Protein AF-A0A831LJ62-F1 (afdb_monomer_lite)

Radius of gyration: 12.97 Å; chains: 1; bounding box: 30×18×34 Å

Structure (mmCIF, N/CA/C/O backbone):
data_AF-A0A831LJ62-F1
#
_entry.id   AF-A0A831LJ62-F1
#
loop_
_atom_site.group_PDB
_atom_site.id
_atom_site.type_symbol
_atom_site.label_atom_id
_atom_site.label_alt_id
_atom_site.label_comp_id
_atom_site.label_asym_id
_atom_site.label_entity_id
_atom_site.label_seq_id
_atom_site.pdbx_PDB_ins_code
_atom_site.Cartn_x
_atom_site.Cartn_y
_atom_site.Cartn_z
_atom_site.occupancy
_atom_site.B_iso_or_equiv
_atom_site.auth_seq_id
_atom_site.auth_comp_id
_atom_site.auth_asym_id
_atom_site.auth_atom_id
_atom_site.pdbx_PDB_model_num
ATOM 1 N N . ALA A 1 1 ? -4.496 -9.524 -12.182 1.00 44.34 1 ALA A N 1
ATOM 2 C CA . ALA A 1 1 ? -4.375 -8.415 -13.142 1.00 44.34 1 ALA A CA 1
ATOM 3 C C . ALA A 1 1 ? -5.733 -8.192 -13.785 1.00 44.34 1 ALA A C 1
ATOM 5 O O . ALA A 1 1 ? -6.302 -9.137 -14.321 1.00 44.34 1 ALA A O 1
ATOM 6 N N . VAL A 1 2 ? -6.278 -6.985 -13.663 1.00 48.47 2 VAL A N 1
ATOM 7 C CA . VAL A 1 2 ? -7.328 -6.508 -14.566 1.00 48.47 2 VAL A CA 1
ATOM 8 C C . VAL A 1 2 ? -6.587 -6.113 -15.845 1.00 48.47 2 VAL A C 1
ATOM 10 O O . VAL A 1 2 ? -5.868 -5.127 -15.822 1.00 48.47 2 VAL A O 1
ATOM 13 N N . GLY A 1 3 ? -6.682 -6.924 -16.903 1.00 52.19 3 GLY A N 1
ATOM 14 C CA . GLY A 1 3 ? -6.046 -6.654 -18.201 1.00 52.19 3 GLY A CA 1
ATOM 15 C C . GLY A 1 3 ? -4.533 -6.910 -18.233 1.00 52.19 3 GLY A C 1
ATOM 16 O O . GLY A 1 3 ? -3.812 -6.608 -17.290 1.00 52.19 3 GLY A O 1
ATOM 17 N N . GLY A 1 4 ? -4.036 -7.508 -19.316 1.00 66.62 4 GLY A N 1
ATOM 18 C CA . GLY A 1 4 ? -2.614 -7.826 -19.512 1.00 66.62 4 GLY A CA 1
ATOM 19 C C . GLY A 1 4 ? -1.730 -6.626 -19.867 1.00 66.62 4 GLY A C 1
ATOM 20 O O . GLY A 1 4 ? -0.651 -6.824 -20.416 1.00 66.62 4 GLY A O 1
ATOM 21 N N . GLU A 1 5 ? -2.176 -5.401 -19.594 1.00 76.06 5 GLU A N 1
ATOM 22 C CA . GLU A 1 5 ? -1.459 -4.175 -19.942 1.00 76.06 5 GLU A CA 1
ATOM 23 C C . GLU A 1 5 ? -0.885 -3.513 -18.688 1.00 76.06 5 GLU A C 1
ATOM 25 O O . GLU A 1 5 ? -1.541 -3.437 -17.646 1.00 76.06 5 GLU A O 1
ATOM 30 N N . LYS A 1 6 ? 0.363 -3.042 -18.785 1.00 82.81 6 LYS A N 1
ATOM 31 C CA . LYS A 1 6 ? 1.012 -2.310 -17.694 1.00 82.81 6 LYS A CA 1
ATOM 32 C C . LYS A 1 6 ? 0.257 -0.992 -17.442 1.00 82.81 6 LYS A C 1
ATOM 34 O O . LYS A 1 6 ? 0.027 -0.249 -18.397 1.00 82.81 6 LYS A O 1
ATOM 39 N N . PRO A 1 7 ? -0.114 -0.673 -16.189 1.00 88.38 7 PRO A N 1
ATOM 40 C CA . PRO A 1 7 ? -0.768 0.590 -15.870 1.00 88.38 7 PRO A CA 1
ATOM 41 C C . PRO A 1 7 ? 0.177 1.775 -16.112 1.00 88.38 7 PRO A C 1
ATOM 43 O O . PRO A 1 7 ? 1.374 1.688 -15.848 1.00 88.38 7 PRO A O 1
ATOM 46 N N . CYS A 1 8 ? -0.365 2.907 -16.567 1.00 89.38 8 CYS A N 1
ATOM 47 C CA . CYS A 1 8 ? 0.402 4.147 -16.729 1.00 89.38 8 CYS A CA 1
ATOM 48 C C . CYS A 1 8 ? 0.655 4.889 -15.403 1.00 89.38 8 CYS A C 1
ATOM 50 O O . CYS A 1 8 ? 1.563 5.712 -15.330 1.00 89.38 8 CYS A O 1
ATOM 52 N N . TRP A 1 9 ? -0.126 4.601 -14.356 1.00 93.81 9 TRP A N 1
ATOM 53 C CA . TRP A 1 9 ? 0.087 5.092 -12.995 1.00 93.81 9 TRP A CA 1
ATOM 54 C C . TRP A 1 9 ? -0.525 4.132 -11.969 1.00 93.81 9 TRP A C 1
ATOM 56 O O . TRP A 1 9 ? -1.468 3.399 -12.270 1.00 93.81 9 TRP A O 1
ATOM 66 N N . VAL A 1 10 ? 0.006 4.152 -10.746 1.00 95.25 10 VAL A N 1
ATOM 67 C CA . VAL A 1 10 ? -0.520 3.398 -9.600 1.00 95.25 10 VAL A CA 1
ATOM 68 C C . VAL A 1 10 ? -0.554 4.321 -8.387 1.00 95.25 10 VAL A C 1
ATOM 70 O O . VAL A 1 10 ? 0.420 5.016 -8.113 1.00 95.25 10 VAL A O 1
ATOM 73 N N . ALA A 1 11 ? -1.665 4.319 -7.649 1.00 95.94 11 ALA A N 1
ATOM 74 C CA . ALA A 1 11 ? -1.766 4.977 -6.350 1.00 95.94 11 ALA A CA 1
ATOM 75 C C . ALA A 1 11 ? -1.823 3.928 -5.235 1.00 95.94 11 ALA A C 1
ATOM 77 O O . ALA A 1 11 ? -2.674 3.038 -5.253 1.00 95.94 11 ALA A O 1
ATOM 78 N N . LEU A 1 12 ? -0.930 4.056 -4.253 1.00 96.56 12 LEU A N 1
ATOM 79 C CA . LEU A 1 12 ? -0.884 3.221 -3.056 1.00 96.56 12 LEU A CA 1
ATOM 80 C C . LEU A 1 12 ? -1.233 4.074 -1.834 1.00 96.56 12 LEU A C 1
ATOM 82 O O . LEU A 1 12 ? -0.553 5.058 -1.553 1.00 96.56 12 LEU A O 1
ATOM 86 N N . PHE A 1 13 ? -2.270 3.678 -1.097 1.00 96.38 13 PHE A N 1
ATOM 87 C CA . PHE A 1 13 ? -2.656 4.315 0.161 1.00 96.38 13 PHE A CA 1
ATOM 88 C C . PHE A 1 13 ? -2.182 3.467 1.336 1.00 96.38 13 PHE A C 1
ATOM 90 O O . PHE A 1 13 ? -2.519 2.287 1.437 1.00 96.38 13 PHE A O 1
ATOM 97 N N . VAL A 1 14 ? -1.416 4.085 2.233 1.00 96.38 14 VAL A N 1
ATOM 98 C CA . VAL A 1 14 ? -0.915 3.458 3.458 1.00 96.38 14 VAL A CA 1
ATOM 99 C C . VAL A 1 14 ? -1.423 4.270 4.637 1.00 96.38 14 VAL A C 1
ATOM 101 O O . VAL A 1 14 ? -1.171 5.470 4.721 1.00 96.38 14 VAL A O 1
ATOM 104 N N . GLY A 1 15 ? -2.202 3.621 5.498 1.00 93.88 15 GLY A N 1
ATOM 105 C CA . GLY A 1 15 ? -2.801 4.256 6.669 1.00 93.88 15 GLY A CA 1
ATOM 106 C C . GLY A 1 15 ? -1.827 4.353 7.844 1.00 93.88 15 GLY A C 1
ATOM 107 O O . GLY A 1 15 ? -0.782 3.703 7.818 1.00 93.88 15 GLY A O 1
ATOM 108 N N . PRO A 1 16 ? -2.174 5.133 8.881 1.00 93.56 16 PRO A N 1
ATOM 109 C CA . PRO A 1 16 ? -1.414 5.187 10.128 1.00 93.56 16 PRO A CA 1
ATOM 110 C C . PRO A 1 16 ? -1.502 3.854 10.891 1.00 93.56 16 PRO A C 1
ATOM 112 O O . PRO A 1 16 ? -2.265 2.959 10.525 1.00 93.56 16 PRO A O 1
ATOM 115 N N . GLU A 1 17 ? -0.791 3.730 12.011 1.00 91.31 17 GLU A N 1
ATOM 116 C CA . GLU A 1 17 ? -0.756 2.510 12.835 1.00 91.31 17 GLU A CA 1
ATOM 117 C C . GLU A 1 17 ? -2.147 2.084 13.332 1.00 91.31 17 GLU A C 1
ATOM 119 O O . GLU A 1 17 ? -2.406 0.897 13.521 1.00 91.31 17 GLU A O 1
ATOM 124 N N . GLY A 1 18 ? -3.046 3.053 13.535 1.00 90.81 18 GLY A N 1
ATOM 125 C CA . GLY A 1 18 ? -4.442 2.821 13.918 1.00 90.81 18 GLY A CA 1
ATOM 126 C C . GLY A 1 18 ? -5.347 2.358 12.771 1.00 90.81 18 GLY A C 1
ATOM 127 O O . GLY A 1 18 ? -6.517 2.063 13.006 1.00 90.81 18 GLY A O 1
ATOM 128 N N . GLY A 1 19 ? -4.823 2.283 11.547 1.00 92.19 19 GLY A N 1
ATOM 129 C CA . GLY A 1 19 ? -5.583 1.980 10.342 1.00 92.19 19 GLY A CA 1
ATOM 130 C C . GLY A 1 19 ? -6.477 3.136 9.891 1.00 92.19 19 GLY A C 1
ATOM 131 O O . GLY A 1 19 ? -6.350 4.271 10.343 1.00 92.19 19 GLY A O 1
ATOM 132 N N . PHE A 1 20 ? -7.378 2.822 8.965 1.00 94.81 20 PHE A N 1
ATOM 133 C CA . PHE A 1 20 ? -8.393 3.745 8.462 1.00 94.81 20 PHE A CA 1
ATOM 134 C C . PHE A 1 20 ? -9.702 3.567 9.229 1.00 94.81 20 PHE A C 1
ATOM 136 O O . PHE A 1 20 ? -10.075 2.444 9.587 1.00 94.81 20 PHE A O 1
ATOM 143 N N . ALA A 1 21 ? -10.436 4.658 9.434 1.00 96.62 21 ALA A N 1
ATOM 144 C CA . ALA A 1 21 ? -11.789 4.591 9.958 1.00 96.62 21 ALA A CA 1
ATOM 145 C C . ALA A 1 21 ? -12.701 3.821 8.981 1.00 96.62 21 ALA A C 1
ATOM 147 O O . ALA A 1 21 ? -12.502 3.894 7.765 1.00 96.62 21 ALA A O 1
ATOM 148 N N . PRO A 1 22 ? -13.753 3.131 9.465 1.00 96.06 22 PRO A N 1
ATOM 149 C CA . PRO A 1 22 ? -14.664 2.378 8.597 1.00 96.06 22 PRO A CA 1
ATOM 150 C C . PRO A 1 22 ? -15.215 3.204 7.429 1.00 96.06 22 PRO A C 1
ATOM 152 O O . PRO A 1 22 ? -15.249 2.724 6.300 1.00 96.06 22 PRO A O 1
ATOM 155 N N . LYS A 1 23 ? -15.542 4.475 7.690 1.00 97.44 23 LYS A N 1
ATOM 156 C CA . LYS A 1 23 ? -16.018 5.408 6.670 1.00 97.44 23 LYS A CA 1
ATOM 157 C C . LYS A 1 23 ? -14.976 5.691 5.580 1.00 97.44 23 LYS A C 1
ATOM 159 O O . LYS A 1 23 ? -15.324 5.711 4.407 1.00 97.44 23 LYS A O 1
ATOM 164 N N . GLU A 1 24 ? -13.707 5.873 5.942 1.00 96.62 24 GLU A N 1
ATOM 165 C CA . GLU A 1 24 ? -12.635 6.099 4.961 1.00 96.62 24 GLU A CA 1
ATOM 166 C C . GLU A 1 24 ? -12.463 4.874 4.055 1.00 96.62 24 GLU A C 1
ATOM 168 O O . GLU A 1 24 ? -12.284 5.011 2.850 1.00 96.62 24 GLU A O 1
ATOM 173 N N . VAL A 1 25 ? -12.591 3.664 4.612 1.00 95.00 25 VAL A N 1
ATOM 174 C CA . VAL A 1 25 ? -12.548 2.417 3.831 1.00 95.00 25 VAL A CA 1
ATOM 175 C C . VAL A 1 25 ? -13.717 2.324 2.845 1.00 95.00 25 VAL A C 1
ATOM 177 O O . VAL A 1 25 ? -13.526 1.874 1.714 1.00 95.00 25 VAL A O 1
ATOM 180 N N . GLU A 1 26 ? -14.919 2.738 3.246 1.00 96.31 26 GLU A N 1
ATOM 181 C CA . GLU A 1 26 ? -16.083 2.815 2.352 1.00 96.31 26 GLU A CA 1
ATOM 182 C C . GLU A 1 26 ? -15.866 3.843 1.237 1.00 96.31 26 GLU A C 1
ATOM 184 O O . GLU A 1 26 ? -16.093 3.527 0.067 1.00 96.31 26 GLU A O 1
ATOM 189 N N . ASP A 1 27 ? -15.355 5.025 1.584 1.00 97.06 27 ASP A N 1
ATOM 190 C CA . ASP A 1 27 ? -15.058 6.096 0.632 1.00 97.06 27 ASP A CA 1
ATOM 191 C C . ASP A 1 27 ? -13.977 5.637 -0.380 1.00 97.06 27 ASP A C 1
ATOM 193 O O . ASP A 1 27 ? -14.137 5.815 -1.590 1.00 97.06 27 ASP A O 1
ATOM 197 N N . PHE A 1 28 ? -12.927 4.934 0.067 1.00 96.38 28 PHE A N 1
ATOM 198 C CA . PHE A 1 28 ? -11.918 4.329 -0.816 1.00 96.38 28 PHE A CA 1
ATOM 199 C C . PHE A 1 28 ? -12.512 3.296 -1.776 1.00 96.38 28 PHE A C 1
ATOM 201 O O . PHE A 1 28 ? -12.213 3.317 -2.972 1.00 96.38 28 PHE A O 1
ATOM 208 N N . ARG A 1 29 ? -13.377 2.403 -1.285 1.00 95.38 29 ARG A N 1
ATOM 209 C CA . ARG A 1 29 ? -14.050 1.412 -2.140 1.00 95.38 29 ARG A CA 1
ATOM 210 C C . ARG A 1 29 ? -14.943 2.083 -3.181 1.00 95.38 29 ARG A C 1
ATOM 212 O O . ARG A 1 29 ? -14.950 1.644 -4.328 1.00 95.38 29 ARG A O 1
ATOM 219 N N . ALA A 1 30 ? -15.651 3.151 -2.810 1.00 97.19 30 ALA A N 1
ATOM 220 C CA . ALA A 1 30 ? -16.473 3.930 -3.736 1.00 97.19 30 ALA A CA 1
ATOM 221 C C . ALA A 1 30 ? -15.636 4.616 -4.832 1.00 97.19 30 ALA A C 1
ATOM 223 O O . ALA A 1 30 ? -16.090 4.730 -5.968 1.0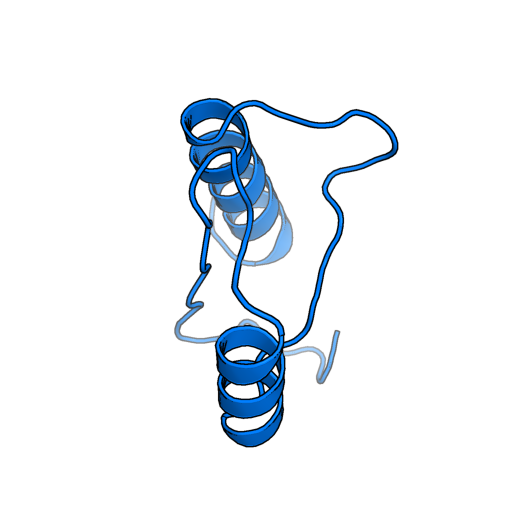0 97.19 30 ALA A O 1
ATOM 224 N N . LEU A 1 31 ? -14.397 5.008 -4.517 1.00 96.69 31 LEU A N 1
ATOM 225 C CA . LEU A 1 31 ? -13.419 5.542 -5.474 1.00 96.69 31 LEU A CA 1
ATOM 226 C C . LEU A 1 31 ? -12.697 4.457 -6.299 1.00 96.69 31 LEU A C 1
ATOM 228 O O . LEU A 1 31 ? -11.858 4.785 -7.135 1.00 96.69 31 LEU A O 1
ATOM 232 N N . GLY A 1 32 ? -13.009 3.175 -6.089 1.00 95.81 32 GLY A N 1
ATOM 233 C CA . GLY A 1 32 ? -12.430 2.057 -6.838 1.00 95.81 32 GLY A CA 1
ATOM 234 C C . GLY A 1 32 ? -11.099 1.532 -6.294 1.00 95.81 32 GLY A C 1
ATOM 235 O O . GLY A 1 32 ? -10.450 0.727 -6.964 1.00 95.81 32 GLY A O 1
ATOM 236 N N . PHE A 1 33 ? -10.681 1.937 -5.091 1.00 95.88 33 PHE A N 1
ATOM 237 C CA . PHE A 1 33 ? -9.502 1.354 -4.450 1.00 95.88 33 PHE A CA 1
ATOM 238 C C . PHE A 1 33 ? -9.758 -0.094 -4.034 1.00 95.88 33 PHE A C 1
ATOM 240 O O . PHE A 1 33 ? -10.810 -0.445 -3.492 1.00 95.88 33 PHE A O 1
ATOM 247 N N . LEU A 1 34 ? -8.744 -0.931 -4.245 1.00 94.38 34 LEU A N 1
ATOM 248 C CA . LEU A 1 34 ? -8.772 -2.340 -3.878 1.00 94.38 34 LEU A CA 1
ATOM 249 C C . LEU A 1 34 ? -7.967 -2.559 -2.589 1.00 94.38 34 LEU A C 1
ATOM 251 O O . LEU A 1 34 ? -6.790 -2.195 -2.547 1.00 94.38 34 LEU A O 1
ATOM 255 N N . PRO A 1 35 ? -8.554 -3.166 -1.540 1.00 94.00 35 PRO A N 1
ATOM 256 C CA . PRO A 1 35 ? -7.801 -3.534 -0.349 1.00 94.00 35 PRO A CA 1
ATOM 257 C C . PRO A 1 35 ? -6.834 -4.682 -0.669 1.00 94.00 35 PRO A C 1
ATOM 259 O O . PRO A 1 35 ? -7.217 -5.672 -1.294 1.00 94.00 35 PRO A O 1
ATOM 262 N N . VAL A 1 36 ? -5.589 -4.565 -0.208 1.00 94.81 36 VAL A N 1
ATOM 263 C CA . VAL A 1 36 ? -4.530 -5.563 -0.418 1.00 94.81 36 VAL A CA 1
ATOM 264 C C . VAL A 1 36 ? -3.788 -5.858 0.886 1.00 94.81 36 VAL A C 1
ATOM 266 O O . VAL A 1 36 ? -3.737 -5.023 1.786 1.00 94.81 36 VAL A O 1
ATOM 269 N N . SER A 1 37 ? -3.193 -7.047 0.985 1.00 95.31 37 SER A N 1
ATOM 270 C CA . SER A 1 37 ? -2.348 -7.461 2.114 1.00 95.31 37 SER A CA 1
ATOM 271 C C . SER A 1 37 ? -0.919 -7.737 1.654 1.00 95.31 37 SER A C 1
ATOM 273 O O . SER A 1 37 ? -0.730 -8.402 0.636 1.00 95.31 37 SER A O 1
ATOM 275 N N . LEU A 1 38 ? 0.083 -7.333 2.440 1.00 96.50 38 LEU A N 1
ATOM 276 C CA . LEU A 1 38 ? 1.510 -7.583 2.168 1.00 96.50 38 LEU A CA 1
ATOM 277 C C . LEU A 1 38 ? 2.033 -8.827 2.917 1.00 96.50 38 LEU A C 1
ATOM 279 O O . LEU A 1 38 ? 3.120 -8.834 3.495 1.00 96.50 38 LEU A O 1
ATOM 283 N N . GLY A 1 39 ? 1.224 -9.890 2.927 1.00 95.56 39 GLY A N 1
ATOM 284 C CA . GLY A 1 39 ? 1.477 -11.126 3.669 1.00 95.56 39 GLY A CA 1
ATOM 285 C C . GLY A 1 39 ? 0.830 -11.161 5.064 1.00 95.56 39 GLY A C 1
ATOM 286 O O . GLY A 1 39 ? 0.004 -10.312 5.389 1.00 95.56 39 G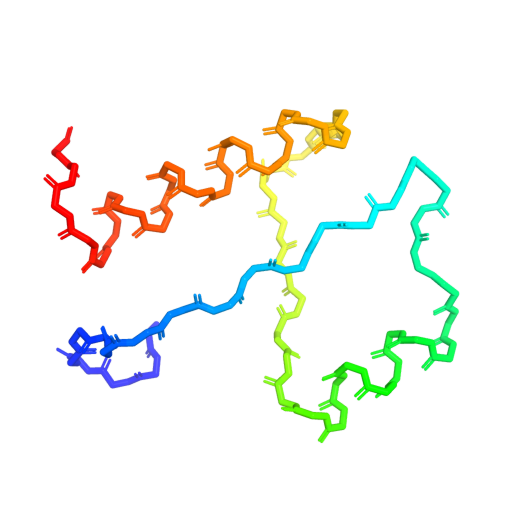LY A O 1
ATOM 287 N N . PRO A 1 40 ? 1.176 -12.160 5.898 1.00 96.06 40 PRO A N 1
ATOM 288 C CA . PRO A 1 40 ? 0.461 -12.446 7.148 1.00 96.06 40 PRO A CA 1
ATOM 289 C C . PRO A 1 40 ? 0.895 -11.589 8.349 1.00 96.06 40 PRO A C 1
ATOM 291 O O . PRO A 1 40 ? 0.302 -11.692 9.419 1.00 96.06 40 PRO A O 1
ATOM 294 N N . ARG A 1 41 ? 1.963 -10.794 8.218 1.00 96.06 41 ARG A N 1
ATOM 295 C CA . ARG A 1 41 ? 2.517 -9.977 9.308 1.00 96.06 41 ARG A CA 1
ATOM 296 C C . ARG A 1 41 ? 2.017 -8.547 9.182 1.00 96.06 41 ARG A C 1
ATOM 298 O O . ARG A 1 41 ? 2.080 -7.977 8.096 1.00 96.06 41 ARG A O 1
ATOM 305 N N . ILE A 1 42 ? 1.607 -7.956 10.302 1.00 94.56 42 ILE A N 1
ATOM 306 C CA . ILE A 1 42 ? 1.328 -6.521 10.363 1.00 94.56 42 ILE A CA 1
ATOM 307 C C . ILE A 1 42 ? 2.657 -5.777 10.249 1.00 94.56 42 ILE A C 1
ATOM 309 O O . ILE A 1 42 ? 3.529 -5.903 11.111 1.00 94.56 42 ILE A O 1
ATOM 313 N N . LEU A 1 43 ? 2.826 -5.050 9.149 1.00 95.88 43 LEU A N 1
ATOM 314 C CA . LEU A 1 43 ? 3.990 -4.204 8.919 1.00 95.88 43 LEU A CA 1
ATOM 315 C C . LEU A 1 43 ? 3.776 -2.848 9.592 1.00 95.88 43 LEU A C 1
ATOM 317 O O . LEU A 1 43 ? 2.650 -2.362 9.673 1.00 95.88 43 LEU A O 1
ATOM 321 N N . ARG A 1 44 ? 4.870 -2.221 10.033 1.00 95.88 44 ARG A N 1
ATOM 322 C CA . ARG A 1 44 ? 4.843 -0.801 10.404 1.00 95.88 44 ARG A CA 1
ATOM 323 C C . ARG A 1 44 ? 4.514 0.050 9.182 1.00 95.88 44 ARG A C 1
ATOM 325 O O . ARG A 1 44 ? 4.854 -0.342 8.062 1.00 95.88 44 ARG A O 1
ATOM 332 N N . THR A 1 45 ? 3.912 1.212 9.411 1.00 95.38 45 THR A N 1
ATOM 333 C CA . THR A 1 45 ? 3.473 2.166 8.385 1.00 95.38 45 THR A CA 1
ATOM 334 C C . THR A 1 45 ? 4.555 2.422 7.334 1.00 95.38 45 THR A C 1
ATOM 336 O O . THR A 1 45 ? 4.338 2.190 6.142 1.00 95.38 45 THR A O 1
ATOM 339 N N . GLU A 1 46 ? 5.767 2.787 7.759 1.00 96.81 46 GLU A N 1
ATOM 340 C CA . GLU A 1 46 ? 6.887 3.058 6.852 1.00 96.81 46 GLU A CA 1
ATOM 341 C C . GLU A 1 46 ? 7.333 1.817 6.064 1.00 96.81 46 GLU A C 1
ATOM 343 O O . GLU A 1 46 ? 7.678 1.902 4.885 1.00 96.81 46 GLU A O 1
ATOM 348 N N . THR A 1 47 ? 7.273 0.636 6.686 1.00 97.12 47 THR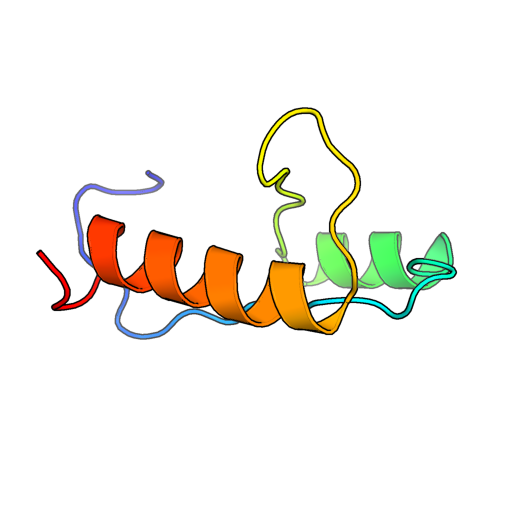 A N 1
ATOM 349 C CA . THR A 1 47 ? 7.668 -0.625 6.044 1.00 97.12 47 THR A CA 1
ATOM 350 C C . THR A 1 47 ? 6.639 -1.050 5.003 1.00 97.12 47 THR A C 1
ATOM 352 O O . THR A 1 47 ? 7.018 -1.516 3.931 1.00 97.12 47 THR A O 1
ATOM 355 N N . ALA A 1 48 ? 5.345 -0.866 5.282 1.00 97.44 48 ALA A N 1
ATOM 356 C CA . ALA A 1 48 ? 4.275 -1.150 4.333 1.00 97.44 48 ALA A CA 1
ATOM 357 C C . ALA A 1 48 ? 4.386 -0.270 3.079 1.00 97.44 48 ALA A C 1
ATOM 359 O O . ALA A 1 48 ? 4.235 -0.779 1.969 1.00 97.44 48 ALA A O 1
ATOM 360 N N . ALA A 1 49 ? 4.719 1.015 3.240 1.00 97.12 49 ALA A N 1
ATOM 361 C CA . ALA A 1 49 ? 4.924 1.930 2.118 1.00 97.12 49 ALA A CA 1
ATOM 362 C C . ALA A 1 49 ? 6.105 1.516 1.229 1.00 97.12 49 ALA A C 1
ATOM 364 O O . ALA A 1 49 ? 5.947 1.411 0.009 1.00 97.12 49 ALA A O 1
ATOM 365 N N . ILE A 1 50 ? 7.265 1.222 1.826 1.00 97.62 50 ILE A N 1
ATOM 366 C CA . ILE A 1 50 ? 8.464 0.819 1.076 1.00 97.62 50 ILE A CA 1
ATOM 367 C C . ILE A 1 50 ? 8.244 -0.542 0.401 1.00 97.62 50 ILE A C 1
ATOM 369 O O . ILE A 1 50 ? 8.456 -0.673 -0.803 1.00 97.62 50 ILE A O 1
ATOM 373 N N . ALA A 1 51 ? 7.776 -1.546 1.149 1.00 97.69 51 ALA A N 1
ATOM 374 C CA . ALA A 1 51 ? 7.571 -2.894 0.623 1.00 97.69 51 ALA A CA 1
ATOM 375 C C . ALA A 1 51 ? 6.480 -2.932 -0.455 1.00 97.69 51 ALA A C 1
ATOM 377 O O . ALA A 1 51 ? 6.668 -3.561 -1.493 1.00 97.69 51 ALA A O 1
ATOM 378 N N . GLY A 1 52 ? 5.360 -2.234 -0.239 1.00 97.25 52 GLY A N 1
ATOM 379 C CA . GLY A 1 52 ? 4.283 -2.131 -1.222 1.00 97.25 52 GLY A CA 1
ATOM 380 C C . GLY A 1 52 ? 4.756 -1.483 -2.521 1.00 97.25 52 GLY A C 1
ATOM 381 O O . GLY A 1 52 ? 4.497 -2.019 -3.595 1.00 97.25 52 GLY A O 1
ATOM 382 N N . THR A 1 53 ? 5.520 -0.391 -2.430 1.00 97.12 53 THR A N 1
ATOM 383 C CA . THR A 1 53 ? 6.103 0.273 -3.608 1.00 97.12 53 THR A CA 1
ATOM 384 C C . THR A 1 53 ? 7.072 -0.645 -4.352 1.00 97.12 53 THR A C 1
ATOM 386 O O . THR A 1 53 ? 6.970 -0.767 -5.569 1.00 97.12 53 THR A O 1
ATOM 389 N N . ALA A 1 54 ? 7.964 -1.344 -3.642 1.00 97.31 54 ALA A N 1
ATOM 390 C CA . ALA A 1 54 ? 8.898 -2.288 -4.258 1.00 97.31 54 ALA A CA 1
ATOM 391 C C . ALA A 1 54 ? 8.170 -3.431 -4.985 1.00 97.31 54 ALA A C 1
ATOM 393 O O . ALA A 1 54 ? 8.521 -3.763 -6.113 1.00 97.31 54 ALA A O 1
ATOM 394 N N . ILE A 1 55 ? 7.116 -3.991 -4.381 1.00 96.56 55 ILE A N 1
ATOM 395 C CA . ILE A 1 55 ? 6.295 -5.038 -5.007 1.00 96.56 55 ILE A CA 1
ATOM 396 C C . ILE A 1 55 ? 5.587 -4.505 -6.258 1.00 96.56 55 ILE A C 1
ATOM 398 O O . ILE A 1 55 ? 5.563 -5.186 -7.280 1.00 96.56 55 ILE A O 1
ATOM 402 N N . ILE A 1 56 ? 5.026 -3.293 -6.206 1.00 96.06 56 ILE A N 1
ATOM 403 C CA . ILE A 1 56 ? 4.400 -2.660 -7.376 1.00 96.06 56 ILE A CA 1
ATOM 404 C C . ILE A 1 56 ? 5.433 -2.488 -8.497 1.00 96.06 56 ILE A C 1
ATOM 406 O O . ILE A 1 56 ? 5.168 -2.899 -9.627 1.00 96.06 56 ILE A O 1
ATOM 410 N N . GLN A 1 57 ? 6.620 -1.959 -8.190 1.00 95.38 57 GLN A N 1
ATOM 411 C CA . GLN A 1 57 ? 7.682 -1.786 -9.184 1.00 95.38 57 GLN A CA 1
ATOM 412 C C . GLN A 1 57 ? 8.165 -3.116 -9.766 1.00 95.38 57 GLN A C 1
ATOM 414 O O . GLN A 1 57 ? 8.389 -3.183 -10.968 1.00 95.38 57 GLN A O 1
ATOM 419 N N . HIS A 1 58 ? 8.245 -4.175 -8.961 1.00 95.44 58 HIS A N 1
ATOM 420 C CA . HIS A 1 58 ? 8.606 -5.507 -9.446 1.00 95.44 58 HIS A CA 1
ATOM 421 C C . HIS A 1 58 ? 7.557 -6.106 -10.392 1.00 95.44 58 HIS A C 1
ATOM 423 O O . HIS A 1 58 ? 7.879 -6.757 -11.380 1.00 95.44 58 HIS A O 1
ATOM 429 N N . LEU A 1 59 ? 6.272 -5.876 -10.115 1.00 92.56 59 LEU A N 1
ATOM 430 C CA . LEU A 1 59 ? 5.191 -6.461 -10.910 1.00 92.56 59 LEU A CA 1
ATOM 431 C C . LEU A 1 59 ? 4.891 -5.687 -12.196 1.00 92.56 59 LEU A C 1
ATOM 433 O O . LEU A 1 59 ? 4.543 -6.293 -13.210 1.00 92.56 59 LEU A O 1
ATOM 437 N N . VAL A 1 60 ? 4.942 -4.355 -12.15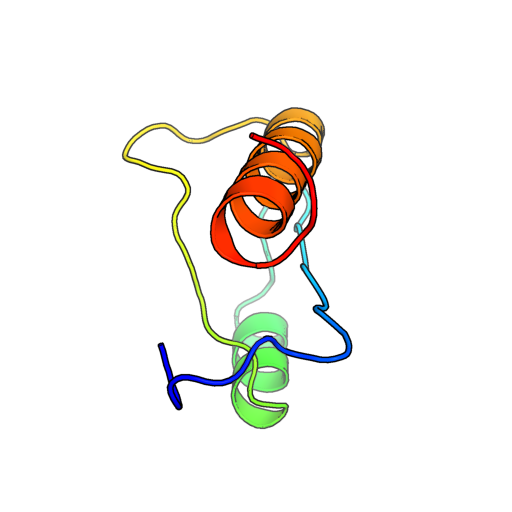2 1.00 93.56 60 VAL A N 1
ATOM 438 C CA . VAL A 1 60 ? 4.499 -3.505 -13.271 1.00 93.56 60 VAL A CA 1
ATOM 439 C C . VAL A 1 60 ? 5.473 -2.392 -13.645 1.00 93.56 60 VAL A C 1
ATOM 441 O O . VAL A 1 60 ? 5.327 -1.817 -14.724 1.00 93.56 60 VAL A O 1
ATOM 444 N N . GLY A 1 61 ? 6.467 -2.115 -12.805 1.00 92.06 61 GLY A N 1
ATOM 445 C CA . GLY A 1 61 ? 7.488 -1.097 -13.034 1.00 92.06 61 GLY A CA 1
ATOM 446 C C . GLY A 1 61 ? 8.735 -1.647 -13.730 1.00 92.06 61 GLY A C 1
ATOM 447 O O . GLY A 1 61 ? 8.634 -2.338 -14.754 1.00 92.06 61 GLY A O 1
ATOM 448 N N . ASP A 1 62 ? 9.889 -1.259 -13.187 1.00 92.88 62 ASP A N 1
ATOM 449 C CA . ASP A 1 62 ? 11.237 -1.397 -13.749 1.00 92.88 62 ASP A CA 1
ATOM 450 C C . ASP A 1 62 ? 12.270 -2.001 -12.775 1.00 92.88 62 ASP A C 1
ATOM 452 O O . ASP A 1 62 ? 13.465 -1.979 -13.064 1.00 92.88 62 ASP A O 1
ATOM 456 N N . ILE A 1 63 ? 11.829 -2.524 -11.625 1.00 92.31 63 ILE A N 1
ATOM 457 C CA . ILE A 1 63 ? 12.703 -3.223 -10.674 1.00 92.31 63 ILE A CA 1
ATOM 458 C C . ILE A 1 63 ? 12.639 -4.722 -10.970 1.00 92.31 63 ILE A C 1
ATOM 460 O O . ILE A 1 63 ? 11.564 -5.307 -10.898 1.00 92.31 63 ILE A O 1
ATOM 464 N N . ASP A 1 64 ? 13.784 -5.337 -11.259 1.00 80.69 64 ASP A N 1
ATOM 465 C CA . ASP A 1 64 ? 13.910 -6.793 -11.418 1.00 80.69 64 ASP A CA 1
ATOM 466 C C . ASP A 1 64 ? 14.077 -7.510 -10.068 1.00 80.69 64 ASP A C 1
ATOM 468 O O . ASP A 1 64 ? 14.899 -7.060 -9.234 1.00 80.69 64 ASP A O 1
#

Secondary structure (DSSP, 8-state):
--SSS--S--------TT---HHHHHHHHHTTPPP--SSSS---HHHHHHHHHHHHHHHHSS--

Foldseek 3Di:
DVDPDQDPDDDDDFDAPVGDDPVVVVVCVVVVDDDDDPDDDDDHRVCCVVSVVQVSCVVRNPHD

pLDDT: mean 91.86, std 10.96, range [44.34, 97.69]

Sequence (64 aa):
AVGGEKPCWVALFVGPEGGFAPKEVEDFRALGFLPVSLGPRILRTETAAIAGTAIIQHLVGDID

InterPro domains:
  IPR006700 Ribosomal RNA small subunit methyltransferase E [PTHR30027] (7-59)
  IPR006700 Ribosomal RNA small subunit methyltransferase E [TIGR00046] (10-62)
  IPR029026 tRNA (guanine-N1-)-methyltransferase, N-terminal [G3DSA:3.40.1280.10] (1-64)
  IPR029028 Alpha/beta knot methyltransferases [SSF75217] (10-63)
  IPR046886 Ribosomal RNA small subunit methyltransferase E, methyltransferase domain [PF04452] (10-57)

Organism: NCBI:txid483547

=== Feature glossary ===
Feature key, reading from the visual/contextual features back to the raw sequence:

Rendered structure images. Six rendered views show the 3D structure from the faces of a cube — i.e. along ±x, ±y, ±z. Rendering representation is drawn randomly per protein from cartoon (secon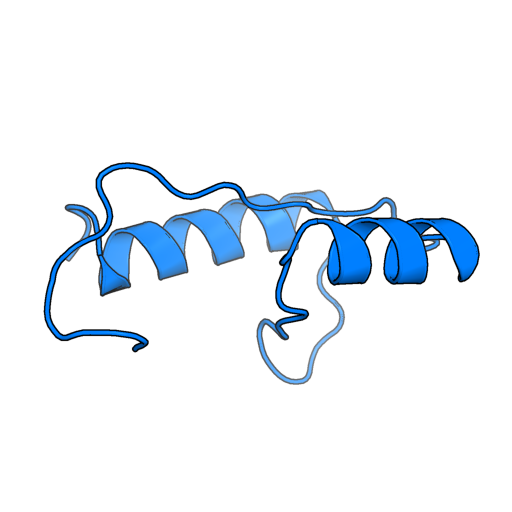dary-structure ribbons), sticks (backbone bonds), or molecular surface; coloring is either N→C rainbow (blue at the N-terminus through red at the C-terminus) or one color per chain.

Contact-map, Ramachandran, and PAE plots. The contact map is a binary N×N matrix image: pixel (i, j) is dark where Cα_i and Cα_j are within 8 Å and |i−j|>4. Because the |i−j|>4 filter removes local helical contacts, off-diagonal stripes parallel to the main diagonal indicate parallel β-sheets; stripes perpendicular to it indicate antiparallel β-sheets. The Ramachandran plot scatters every residue's (φ, ψ) pair against the sterically allowed regions. The PAE heatmap renders the predicted-aligned-error matrix.

InterPro / GO / CATH / organism. Database cross-references. InterPro integrates a dozen domain/family signature databases into unified entries with residue-range hits. GO terms attach function/process/location labels with evidence codes. CATH codes position the fold in a four-level structural taxonomy. Organism is the NCBI-taxonomy species name.

Neares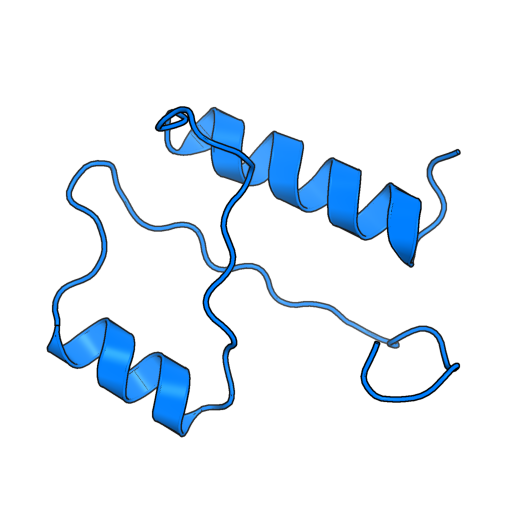t PDB structures. The Foldseek neighbor list gives the closest experimentally determined structures in the PDB, ranked by structural alignment. TM-score near 1 means near-identical fold; near 0.3 means only rough topology match. This is how one finds what a novel AlphaFold prediction most resembles in the solved-structure universe.

Predicted aligned error. PAE(i, j) answers: if I align the predicted and true structures on residue i, how far off (in Å) do I expect residue j to be? A block-diagonal PAE matrix with low values on the blocks and high values off-diagonal is the signature of a multi-domain protein with confidently predicted domains but uncertain inter-domain orientation.

Solvent-accessible surface area. Accessible surface area quantifies burial. A residue with SASA near zero is packed into the hydrophobic core; one with SASA >100 Å² sits on the surface. Computed here via the Shrake–Rupley numerical algorithm with a 1.4 Å probe.

B-factor. B-factor (Debye–Waller factor) reflects atomic displacement in the crystal lattice. It is an experimental observable (units Å²), not a prediction; low values mean the atom is pinned down, high values mean it moves or is heterogeneous across the crystal.

pLDDT. For AlphaFold models, the B-factor field carries pLDDT — the model's own estimate of local accuracy on a 0–100 scale. Regions with pLDDT<50 should be treated as essentially unmodeled; they often correspond to intrinsically disordered segments.

Backbone torsions (φ/ψ). φ (phi) and ψ (psi) are the two rotatable backbone dihedrals per residue: φ is the C(i-1)–N–Cα–C torsion, ψ is the N–Cα–C–N(i+1) torsion, both in degrees on (−180°, 180°]. α-helical residues cluster near (−60°, −45°); β-strand residues near (−120°, +130°). A Ramachandran plot is simply a scatter of (φ, ψ) for every residue.

Radius of gyration, Cα contacts, bounding box. Radius of gyration (Rg) is the root-mean-square distance of Cα atoms from their centroid — a single number for overall size and compactness. A globular domain of N residues has Rg ≈ 2.2·N^0.38 Å; an extended or disordered chain has a much larger Rg. The Cα contact count is the number of residue pairs whose Cα atoms are within 8 Å and are more than four positions apart in sequence — a standard proxy for tertiary packing density. The bounding box is the smallest axis-aligned box enclosing all Cα atoms.

Secondary structure (3-state, P-SEA). Three-state secondary structure (P-SEA) collapses the eight DSSP classes into helix (a), strand (b), and coil (c). P-SEA assigns these from Cα geometry alone — distances and angles — without requiring backbone oxygens, so it works on any Cα trace.

Secondary structure (8-state, DSSP). DSSP 8-state secondary structure assigns each residue one of H (α-helix), G (3₁₀-helix), I (π-helix), E (extended β-strand), B (isolated β-bridge), T (hydrogen-bonded turn), S (bend), or '-' (coil). The assignment is computed from backbone hydrogen-bond geometry via the Kabsch–Sander algorithm.

Foldseek 3Di. A 3Di character summarizes, for each residue, the relative orientation of the Cα frame of its nearest spatial neighbor. Because it encodes fold topology rather than chemistry, 3Di alignments detect remote structural similarity that sequence alignment misses.

mmCIF coordinates. The mmCIF block holds the 3D Cartesian coordinates of each backbone atom (N, Cα, C, O) in ångströms. mmCIF is the PDB's canonical archive format — a tagged-loop text representation of the atomic model.

Sequence. Sequence gives the chain of amino acids in standard one-letter code (A=alanine, C=cysteine, …, Y=tyrosine), read N→C. It is the only feature that is directly encoded by the gene; all structural features are derived from the folded form of this sequence.